Protein AF-A0A7S0N9J2-F1 (afdb_monomer_lite)

Secondary structure (DSSP, 8-state):
-----------TTS-------------SSSS---TT---TT-SSS---TTHHHHHHHHHHHHHHHHHHHHHHHHHH---SS--SS--GGGGG-SSS-TT-

pLDDT: mean 70.72, std 20.22, range [33.81, 98.12]

Structure (mmCIF, N/CA/C/O backbone):
data_AF-A0A7S0N9J2-F1
#
_entry.id   AF-A0A7S0N9J2-F1
#
loop_
_atom_site.group_PDB
_atom_site.id
_atom_site.type_symbol
_atom_site.label_atom_id
_atom_site.label_alt_id
_atom_site.label_comp_id
_at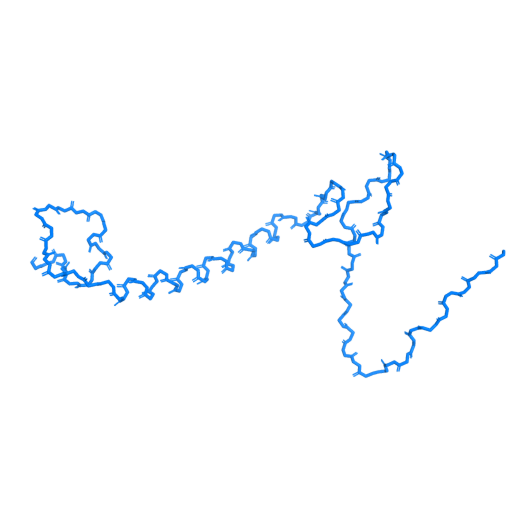om_site.label_asym_id
_atom_site.label_entity_id
_atom_site.label_seq_id
_atom_site.pdbx_PDB_ins_code
_atom_site.Cartn_x
_atom_site.Cartn_y
_atom_site.Cartn_z
_atom_site.occupancy
_atom_site.B_iso_or_equiv
_atom_site.auth_seq_id
_atom_site.auth_comp_id
_atom_site.auth_asym_id
_atom_site.auth_atom_id
_atom_site.pdbx_PDB_model_num
ATOM 1 N N . LYS A 1 1 ? 31.535 -25.744 -35.051 1.00 41.31 1 LYS A N 1
ATOM 2 C CA . LYS A 1 1 ? 31.241 -26.914 -34.184 1.00 41.31 1 LYS A CA 1
ATOM 3 C C . LYS A 1 1 ? 29.868 -26.695 -33.566 1.00 41.31 1 LYS A C 1
ATOM 5 O O . LYS A 1 1 ? 29.711 -25.838 -32.712 1.00 41.31 1 LYS A O 1
ATOM 10 N N . ASN A 1 2 ? 28.882 -27.385 -34.123 1.00 40.00 2 ASN A N 1
ATOM 11 C CA . ASN A 1 2 ? 27.451 -27.193 -33.914 1.00 40.00 2 ASN A CA 1
ATOM 12 C C . ASN A 1 2 ? 27.006 -27.690 -32.529 1.00 40.00 2 ASN A C 1
ATOM 14 O O . ASN A 1 2 ? 27.430 -28.768 -32.113 1.00 40.00 2 ASN A O 1
ATOM 18 N N . ARG A 1 3 ? 26.086 -26.976 -31.869 1.00 36.34 3 ARG A N 1
ATOM 19 C CA . ARG A 1 3 ? 25.078 -27.605 -31.002 1.00 36.34 3 ARG A CA 1
ATOM 20 C C . ARG A 1 3 ? 23.782 -26.798 -31.058 1.00 36.34 3 ARG A C 1
ATOM 22 O O . ARG A 1 3 ? 23.566 -25.867 -30.294 1.00 36.34 3 ARG A O 1
ATOM 29 N N . GLN A 1 4 ? 22.967 -27.175 -32.034 1.00 42.59 4 GLN A N 1
ATOM 30 C CA . GLN A 1 4 ? 21.527 -26.951 -32.071 1.00 42.59 4 GLN A CA 1
ATOM 31 C C . GLN A 1 4 ? 20.931 -27.359 -30.711 1.00 42.59 4 GLN A C 1
ATOM 33 O O . GLN A 1 4 ? 21.095 -28.509 -30.305 1.00 42.59 4 GLN A O 1
ATOM 38 N N . LEU A 1 5 ? 20.279 -26.438 -29.997 1.00 43.03 5 LEU A N 1
ATOM 39 C CA . LEU A 1 5 ? 19.331 -26.791 -28.938 1.00 43.03 5 LEU A CA 1
ATOM 40 C C . LEU A 1 5 ? 17.946 -26.798 -29.578 1.00 43.03 5 LEU A C 1
ATOM 42 O O . LEU A 1 5 ? 17.276 -25.778 -29.705 1.00 43.03 5 LEU A O 1
ATOM 46 N N . SER A 1 6 ? 17.610 -27.974 -30.088 1.00 42.59 6 SER A N 1
ATOM 47 C CA . SER A 1 6 ? 16.330 -28.350 -30.666 1.00 42.59 6 SER A CA 1
ATOM 48 C C . SER A 1 6 ? 15.234 -28.483 -29.602 1.00 42.59 6 SER A C 1
ATOM 50 O O . SER A 1 6 ? 15.508 -28.924 -28.488 1.00 42.59 6 SER A O 1
ATOM 52 N N . HIS A 1 7 ? 13.999 -28.224 -30.044 1.00 36.50 7 HIS A N 1
ATOM 53 C CA . HIS A 1 7 ? 12.703 -28.532 -29.422 1.00 36.50 7 HIS A CA 1
ATOM 54 C C . HIS A 1 7 ? 12.187 -27.610 -28.305 1.00 36.50 7 HIS A C 1
ATOM 56 O O . HIS A 1 7 ? 12.307 -27.882 -27.115 1.00 36.50 7 HIS A O 1
ATOM 62 N N . PHE A 1 8 ? 11.457 -26.571 -28.726 1.00 41.09 8 PHE A N 1
ATOM 63 C CA . PHE A 1 8 ? 10.241 -26.131 -28.028 1.00 41.09 8 PHE A CA 1
ATOM 64 C C . PHE A 1 8 ? 9.198 -25.659 -29.058 1.00 41.09 8 PHE A C 1
ATOM 66 O O . PHE A 1 8 ? 8.788 -24.500 -29.087 1.00 41.09 8 PHE A O 1
ATOM 73 N N . SER A 1 9 ? 8.842 -26.552 -29.986 1.00 43.16 9 SER A N 1
ATOM 74 C CA . SER A 1 9 ? 7.883 -26.309 -31.076 1.00 43.16 9 SER A CA 1
ATOM 75 C C . SER A 1 9 ? 6.553 -27.059 -30.913 1.00 43.16 9 SER A C 1
ATOM 77 O O . SER A 1 9 ? 5.750 -27.054 -31.838 1.00 43.16 9 SER A O 1
ATOM 79 N N . ASP A 1 10 ? 6.273 -27.664 -29.754 1.00 45.59 10 ASP A N 1
ATOM 80 C CA . ASP A 1 10 ? 5.245 -28.718 -29.664 1.00 45.59 10 ASP A CA 1
ATOM 81 C C . ASP A 1 10 ? 3.888 -28.305 -29.057 1.00 45.59 10 ASP A C 1
ATOM 83 O O . ASP A 1 10 ? 3.069 -29.168 -28.758 1.00 45.59 10 ASP A O 1
ATOM 87 N N . PHE A 1 11 ? 3.574 -27.011 -28.911 1.00 49.47 11 PHE A N 1
ATOM 88 C CA . PHE A 1 11 ? 2.253 -26.586 -28.404 1.00 49.47 11 PHE A CA 1
ATOM 89 C C . PHE A 1 11 ? 1.633 -25.463 -29.251 1.00 49.47 11 PHE A C 1
ATOM 91 O O . PHE A 1 11 ? 1.837 -24.284 -28.956 1.00 49.47 11 PHE A O 1
ATOM 98 N N . PRO A 1 12 ? 0.855 -25.799 -30.297 1.00 49.91 12 PRO A N 1
ATOM 99 C CA . PRO A 1 12 ? 0.326 -24.819 -31.248 1.00 49.91 12 PRO A CA 1
ATOM 100 C C . PRO A 1 12 ? -0.823 -23.934 -30.720 1.00 49.91 12 PRO A C 1
ATOM 102 O O . PRO A 1 12 ? -1.206 -23.001 -31.416 1.00 49.91 12 PRO A O 1
ATOM 105 N N . ASN A 1 13 ? -1.364 -24.172 -29.512 1.00 49.03 13 ASN A N 1
ATOM 106 C CA . ASN A 1 13 ? -2.667 -23.607 -29.105 1.00 49.03 13 ASN A CA 1
ATOM 107 C C . ASN A 1 13 ? -2.728 -22.933 -27.719 1.00 49.03 13 ASN A C 1
ATOM 109 O O . ASN A 1 13 ? -3.820 -22.746 -27.186 1.00 49.03 13 ASN A O 1
ATOM 113 N N . LEU A 1 14 ? -1.603 -22.548 -27.111 1.00 48.50 14 LEU A N 1
ATOM 114 C CA . LEU A 1 14 ? -1.637 -21.716 -25.899 1.00 48.50 14 LEU A CA 1
ATOM 115 C C . LEU A 1 14 ? -1.377 -20.252 -26.271 1.00 48.50 14 LEU A C 1
ATOM 117 O O . LEU A 1 14 ? -0.457 -19.995 -27.055 1.00 48.50 14 LEU A O 1
ATOM 121 N N . PRO A 1 15 ? -2.142 -19.277 -25.731 1.00 42.25 15 PRO A N 1
ATOM 122 C CA . PRO A 1 15 ? -1.809 -17.876 -25.915 1.00 42.25 15 PRO A CA 1
ATOM 123 C C . PRO A 1 15 ? -0.387 -17.679 -25.408 1.00 42.25 15 PRO A C 1
ATOM 125 O O . PRO A 1 15 ? -0.065 -17.953 -24.251 1.00 42.25 15 PRO A O 1
ATOM 128 N N . ARG A 1 16 ? 0.478 -17.265 -26.330 1.00 47.69 16 ARG A N 1
ATOM 129 C CA . ARG A 1 16 ? 1.891 -16.998 -26.111 1.00 47.69 16 ARG A CA 1
ATOM 130 C C . ARG A 1 16 ? 1.984 -15.853 -25.101 1.00 47.69 16 ARG A C 1
ATOM 132 O O . ARG A 1 16 ? 2.050 -14.688 -25.482 1.00 47.69 16 ARG A O 1
ATOM 139 N N . LEU A 1 17 ? 1.973 -16.171 -23.807 1.00 39.69 17 LEU A N 1
ATOM 140 C CA . LEU A 1 17 ? 2.453 -15.277 -22.760 1.00 39.69 17 LEU A CA 1
ATOM 141 C C . LEU A 1 17 ? 3.962 -15.174 -22.962 1.00 39.69 17 LEU A C 1
ATOM 143 O O . LEU A 1 17 ? 4.763 -15.848 -22.319 1.00 39.69 17 LEU A O 1
ATOM 147 N N . VAL A 1 18 ? 4.341 -14.371 -23.955 1.00 44.44 18 VAL A N 1
ATOM 148 C CA . VAL A 1 18 ? 5.703 -13.902 -24.143 1.00 44.44 18 VAL A CA 1
ATOM 149 C C . VAL A 1 18 ? 5.969 -13.010 -22.943 1.00 44.44 18 VAL A C 1
ATOM 151 O O . VAL A 1 18 ? 5.718 -11.807 -22.966 1.00 44.44 18 VAL A O 1
ATOM 154 N N . PHE A 1 19 ? 6.446 -13.613 -21.859 1.00 33.81 19 PHE A N 1
ATOM 155 C CA . PHE A 1 19 ? 7.194 -12.881 -20.858 1.00 33.81 19 PHE A CA 1
ATOM 156 C C . PHE A 1 19 ? 8.428 -12.361 -21.591 1.00 33.81 19 PHE A C 1
ATOM 158 O O . PHE A 1 19 ? 9.403 -13.083 -21.778 1.00 33.81 19 PHE A O 1
ATOM 165 N N . SER A 1 20 ? 8.331 -11.138 -22.119 1.00 37.62 20 SER A N 1
ATOM 166 C CA . SER A 1 20 ? 9.471 -10.415 -22.665 1.00 37.62 20 SER A CA 1
ATOM 167 C C . SER A 1 20 ? 10.447 -10.230 -21.513 1.00 37.62 20 SER A C 1
ATOM 169 O O . SER A 1 20 ? 10.309 -9.322 -20.690 1.00 37.62 20 SER A O 1
ATOM 171 N N . THR A 1 21 ? 11.391 -11.157 -21.393 1.00 44.09 21 THR A N 1
ATOM 172 C CA . THR A 1 21 ? 12.505 -11.062 -20.466 1.00 44.09 21 THR A CA 1
ATOM 173 C C . THR A 1 21 ? 13.434 -9.976 -20.989 1.00 44.09 21 THR A C 1
ATOM 175 O O . THR A 1 21 ? 14.457 -10.255 -21.612 1.00 44.09 21 THR A O 1
ATOM 178 N N . HIS A 1 22 ? 13.093 -8.714 -20.726 1.00 43.31 22 HIS A N 1
ATOM 179 C CA . HIS A 1 22 ? 14.125 -7.716 -20.501 1.00 43.31 22 HIS A CA 1
ATOM 180 C C . HIS A 1 22 ? 14.882 -8.178 -19.255 1.00 43.31 22 HIS A C 1
ATOM 182 O O . HIS A 1 22 ? 14.470 -7.929 -18.126 1.00 43.31 22 HIS A O 1
ATOM 188 N N . ILE A 1 23 ? 15.946 -8.943 -19.473 1.00 48.34 23 ILE A N 1
ATOM 189 C CA . ILE A 1 23 ? 17.008 -9.167 -18.500 1.00 48.34 23 ILE A CA 1
ATOM 190 C C . ILE A 1 23 ? 17.542 -7.788 -18.100 1.00 48.34 23 ILE A C 1
ATOM 192 O O . ILE A 1 23 ? 18.255 -7.123 -18.847 1.00 48.34 23 ILE A O 1
ATOM 196 N N . MET A 1 24 ? 17.057 -7.289 -16.965 1.00 48.25 24 MET A N 1
ATOM 197 C CA . MET A 1 24 ? 17.432 -5.986 -16.432 1.00 48.25 24 MET A CA 1
ATOM 198 C C . MET A 1 24 ? 18.809 -6.111 -15.783 1.00 48.25 24 MET A C 1
ATOM 200 O O . MET A 1 24 ? 18.950 -6.807 -14.779 1.00 48.25 24 MET A O 1
ATOM 204 N N . GLY A 1 25 ? 19.795 -5.413 -16.347 1.00 48.97 25 GLY A N 1
ATOM 205 C CA . GLY A 1 25 ? 21.119 -5.245 -15.746 1.00 48.97 25 GLY A CA 1
ATOM 206 C C . GLY A 1 25 ? 22.185 -6.183 -16.303 1.00 48.97 25 GLY A C 1
ATOM 207 O O . GLY A 1 25 ? 22.709 -7.037 -15.596 1.00 48.97 25 GLY A O 1
ATOM 208 N N . ALA A 1 26 ? 22.547 -5.990 -17.569 1.00 48.44 26 ALA A N 1
ATOM 209 C CA . ALA A 1 26 ? 23.873 -6.339 -18.055 1.00 48.44 26 ALA A CA 1
ATOM 210 C C . ALA A 1 26 ? 24.477 -5.085 -18.684 1.00 48.44 26 ALA A C 1
ATOM 212 O O . ALA A 1 26 ? 24.248 -4.788 -19.853 1.00 48.44 26 ALA A O 1
ATOM 213 N N . VAL A 1 27 ? 25.210 -4.313 -17.882 1.00 48.72 27 VAL A N 1
ATOM 214 C CA . VAL A 1 27 ? 26.207 -3.402 -18.441 1.00 48.72 27 VAL A CA 1
ATOM 215 C C . VAL A 1 27 ? 27.261 -4.297 -19.086 1.00 48.72 27 VAL A C 1
ATOM 217 O O . VAL A 1 27 ? 27.957 -5.046 -18.399 1.00 48.72 27 VAL A O 1
ATOM 220 N N . GLU A 1 28 ? 27.340 -4.268 -20.413 1.00 49.31 28 GLU A N 1
ATOM 221 C CA . GLU A 1 28 ? 28.475 -4.802 -21.160 1.00 49.31 28 GLU A CA 1
ATOM 222 C C . GLU A 1 28 ? 29.723 -3.999 -20.766 1.00 49.31 28 GLU A C 1
ATOM 224 O O . GLU A 1 28 ? 30.050 -2.988 -21.376 1.00 49.31 28 GLU A O 1
ATOM 229 N N . GLY A 1 29 ? 30.394 -4.393 -19.685 1.00 49.34 29 GLY A N 1
ATOM 230 C CA . GLY A 1 29 ? 31.625 -3.731 -19.257 1.00 49.34 29 GLY A CA 1
ATOM 231 C C . GLY A 1 29 ? 31.859 -3.800 -17.759 1.00 49.34 29 GLY A C 1
ATOM 232 O O . GLY A 1 29 ? 31.588 -2.844 -17.043 1.00 49.34 29 GLY A O 1
ATOM 233 N N . GLY A 1 30 ? 32.401 -4.922 -17.284 1.00 49.81 30 GLY A N 1
ATOM 234 C CA . GLY A 1 30 ? 32.932 -5.027 -15.924 1.00 49.81 30 GLY A CA 1
ATOM 235 C C . GLY A 1 30 ? 32.690 -6.391 -15.291 1.00 49.81 30 GLY A C 1
ATOM 236 O O . GLY A 1 30 ? 31.662 -6.619 -14.671 1.00 49.81 30 GLY A O 1
ATOM 237 N N . HIS A 1 31 ? 33.677 -7.281 -15.421 1.00 52.34 31 HIS A N 1
ATOM 238 C CA . HIS A 1 31 ? 33.847 -8.510 -14.634 1.00 52.34 31 HIS A CA 1
ATOM 239 C C . HIS A 1 31 ? 32.710 -9.559 -14.701 1.00 52.34 31 HIS A C 1
ATOM 241 O O . HIS A 1 31 ? 31.889 -9.673 -13.803 1.00 52.34 31 HIS A O 1
ATOM 247 N N 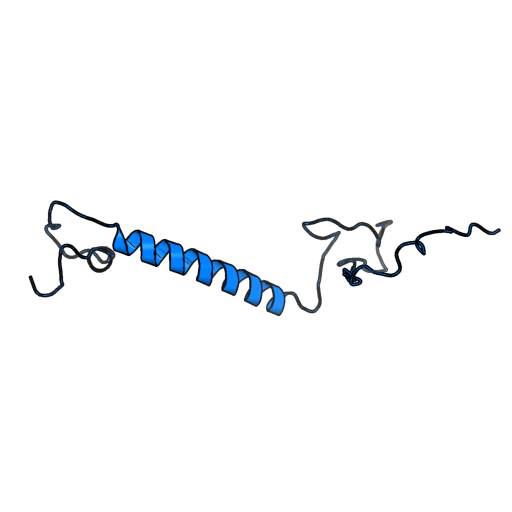. GLY A 1 32 ? 32.733 -10.427 -15.721 1.00 54.69 32 GLY A N 1
ATOM 248 C CA . GLY A 1 32 ? 32.292 -11.834 -15.613 1.00 54.69 32 GLY A CA 1
ATOM 249 C C . GLY A 1 32 ? 30.820 -12.155 -15.300 1.00 54.69 32 GLY A C 1
ATOM 250 O O . GLY A 1 32 ? 30.508 -13.321 -15.056 1.00 54.69 32 GLY A O 1
ATOM 251 N N . MET A 1 33 ? 29.909 -11.183 -15.296 1.00 58.41 33 MET A N 1
ATOM 252 C CA . MET A 1 33 ? 28.520 -11.421 -14.885 1.00 58.41 33 MET A CA 1
ATOM 253 C C . MET A 1 33 ? 27.679 -11.992 -16.030 1.00 58.41 33 MET A C 1
ATOM 255 O O . MET A 1 33 ? 27.775 -11.543 -17.171 1.00 58.41 33 MET A O 1
ATOM 259 N N . ARG A 1 34 ? 26.860 -13.014 -15.742 1.00 60.00 34 ARG A N 1
ATOM 260 C CA . ARG A 1 34 ? 26.013 -13.663 -16.754 1.00 60.00 34 ARG A CA 1
ATOM 261 C C . ARG A 1 34 ? 24.763 -12.805 -17.011 1.00 60.00 34 ARG A C 1
ATOM 263 O O . ARG A 1 34 ? 23.931 -12.714 -16.112 1.00 60.00 34 ARG A O 1
ATOM 270 N N . PRO A 1 35 ? 24.571 -12.255 -18.224 1.00 61.72 35 PRO A N 1
ATOM 271 C CA . PRO A 1 35 ? 23.453 -11.356 -18.529 1.00 61.72 35 PRO A CA 1
ATOM 272 C C . PRO A 1 35 ? 22.084 -12.051 -18.500 1.00 61.72 35 PRO A C 1
ATOM 274 O O . PRO A 1 35 ? 21.059 -11.409 -18.320 1.00 61.72 35 PRO A O 1
ATOM 277 N N . ASN A 1 36 ? 22.060 -13.378 -18.649 1.00 67.56 36 ASN A N 1
ATOM 278 C CA . ASN A 1 36 ? 20.832 -14.138 -18.888 1.00 67.56 36 ASN A CA 1
ATOM 279 C C . ASN A 1 36 ? 20.224 -14.763 -17.621 1.00 67.56 36 ASN A C 1
ATOM 281 O O . ASN A 1 36 ? 19.406 -15.675 -17.723 1.00 67.56 36 ASN A O 1
ATOM 285 N N . VAL A 1 37 ? 20.642 -14.335 -16.428 1.00 72.94 37 VAL A N 1
ATOM 286 C CA . VAL A 1 37 ? 20.092 -14.855 -15.168 1.00 72.94 37 VAL A CA 1
ATOM 287 C C . VAL A 1 37 ? 18.939 -13.960 -14.730 1.00 72.94 37 VAL A C 1
ATOM 289 O O . VAL A 1 37 ? 19.138 -12.787 -14.426 1.00 72.94 37 VAL A O 1
ATOM 292 N N . TRP A 1 38 ? 17.727 -14.514 -14.700 1.00 78.81 38 TRP A N 1
ATOM 293 C CA . TRP A 1 38 ? 16.554 -13.825 -14.172 1.00 78.81 38 TRP A CA 1
ATOM 294 C C . TRP A 1 38 ? 16.372 -14.131 -12.684 1.00 78.81 38 TRP A C 1
ATOM 296 O O . TRP A 1 38 ? 16.455 -15.284 -12.260 1.00 78.81 38 TRP A O 1
ATOM 306 N N . THR A 1 39 ? 16.084 -13.097 -11.902 1.00 80.19 39 THR A N 1
ATOM 307 C CA . THR A 1 39 ? 15.792 -13.175 -10.467 1.00 80.19 39 THR A CA 1
ATOM 308 C C . THR A 1 39 ? 14.597 -12.274 -10.141 1.00 80.19 39 THR A C 1
ATOM 310 O O . THR A 1 39 ? 14.424 -11.225 -10.769 1.00 80.19 39 THR A O 1
ATOM 313 N N . PRO A 1 40 ? 13.776 -12.627 -9.135 1.00 80.44 40 PRO A N 1
ATOM 314 C CA . PRO A 1 40 ? 12.575 -11.860 -8.798 1.00 80.44 40 PRO A CA 1
ATOM 315 C C . PRO A 1 40 ? 12.875 -10.444 -8.276 1.00 80.44 40 PRO A C 1
ATOM 317 O O . PRO A 1 40 ? 12.067 -9.543 -8.466 1.00 80.44 40 PRO A O 1
ATOM 320 N N . ALA A 1 41 ? 14.036 -10.233 -7.647 1.00 78.44 41 ALA A N 1
ATOM 321 C CA . ALA A 1 41 ? 14.466 -8.931 -7.128 1.00 78.44 41 ALA A CA 1
ATOM 322 C C . ALA A 1 41 ? 15.243 -8.074 -8.154 1.00 78.44 41 ALA A C 1
ATOM 324 O O . ALA A 1 41 ? 15.558 -6.922 -7.867 1.00 78.44 41 ALA A O 1
ATOM 325 N N . GLY A 1 42 ? 15.546 -8.617 -9.340 1.00 79.12 42 GLY A N 1
ATOM 326 C CA . GLY A 1 42 ? 16.454 -8.010 -10.316 1.00 79.12 42 GLY A CA 1
ATOM 327 C C . GLY A 1 42 ? 17.887 -8.549 -10.234 1.00 79.12 42 GLY A C 1
ATOM 328 O O . GLY A 1 42 ? 18.293 -9.154 -9.236 1.00 79.12 42 GLY A O 1
ATOM 329 N N . GLY A 1 43 ? 18.625 -8.384 -11.336 1.00 79.88 43 GLY A N 1
ATOM 330 C CA . GLY A 1 43 ? 20.012 -8.823 -11.479 1.00 79.88 43 GLY A CA 1
ATOM 331 C C . GLY A 1 43 ? 21.006 -7.861 -10.829 1.00 79.88 43 GLY A C 1
ATOM 332 O O . GLY A 1 43 ? 20.689 -7.140 -9.886 1.00 79.88 43 GLY A O 1
ATOM 333 N N . TRP A 1 44 ? 22.231 -7.838 -11.342 1.00 76.44 44 TRP A N 1
ATOM 334 C CA . TRP A 1 44 ? 23.267 -6.941 -10.842 1.00 76.44 44 TRP A CA 1
ATOM 335 C C . TRP A 1 44 ? 23.112 -5.541 -11.454 1.00 76.44 44 TRP A C 1
ATOM 337 O O . TRP A 1 44 ? 23.077 -5.406 -12.674 1.00 76.44 44 TRP A O 1
ATOM 347 N N . PHE A 1 45 ? 23.000 -4.511 -10.607 1.00 76.31 45 PHE A N 1
ATOM 348 C CA . PHE A 1 45 ? 22.710 -3.119 -10.997 1.00 76.31 45 PHE A CA 1
ATOM 349 C C . PHE A 1 45 ? 21.524 -2.976 -11.977 1.00 76.31 45 PHE A C 1
ATOM 351 O O . PHE A 1 45 ? 21.700 -2.566 -13.128 1.00 76.31 45 PHE A O 1
ATOM 358 N N . PRO A 1 46 ? 20.293 -3.309 -11.545 1.00 73.19 46 PRO A N 1
ATOM 359 C CA . PRO A 1 46 ? 19.125 -3.177 -12.398 1.00 73.19 46 PRO A CA 1
ATOM 360 C C . PRO A 1 46 ? 18.775 -1.692 -12.588 1.00 73.19 46 PRO A C 1
ATOM 362 O O . PRO A 1 46 ? 18.267 -1.052 -11.671 1.00 73.19 46 PRO A O 1
ATOM 365 N N . ASP A 1 47 ? 18.987 -1.163 -13.796 1.00 80.69 47 ASP A N 1
ATOM 366 C CA . ASP A 1 47 ? 18.484 0.156 -14.214 1.00 80.69 47 ASP A CA 1
ATOM 367 C C . ASP A 1 47 ? 17.462 0.013 -15.359 1.00 80.69 47 ASP A C 1
ATOM 369 O O . ASP A 1 47 ? 17.789 0.119 -16.549 1.00 80.69 47 ASP A O 1
ATOM 373 N N . PRO A 1 48 ? 16.201 -0.324 -15.033 1.00 81.75 48 PRO A N 1
ATOM 374 C CA . PRO A 1 48 ? 15.159 -0.434 -16.031 1.00 81.75 48 PRO A CA 1
ATOM 375 C C . PRO A 1 48 ? 14.744 0.960 -16.517 1.00 81.75 48 PRO A C 1
ATOM 377 O O . PRO A 1 48 ? 14.285 1.791 -15.734 1.00 81.75 48 PRO A O 1
ATOM 380 N N . LYS A 1 49 ? 14.756 1.179 -17.840 1.00 83.50 49 LYS A N 1
ATOM 381 C CA . LYS A 1 49 ? 14.349 2.453 -18.481 1.00 83.50 49 LYS A CA 1
ATOM 382 C C . LYS A 1 49 ? 12.981 2.994 -18.014 1.00 83.50 49 LYS A C 1
ATOM 384 O O . LYS A 1 49 ? 12.736 4.192 -18.080 1.00 83.50 49 LYS A O 1
ATOM 389 N N . GLY A 1 50 ? 12.084 2.117 -17.550 1.00 86.00 50 GLY A N 1
ATOM 390 C CA . GLY A 1 50 ? 10.725 2.438 -17.094 1.00 86.00 50 GLY A CA 1
ATOM 391 C C . GLY A 1 50 ? 10.503 2.421 -15.575 1.00 86.00 50 GLY A C 1
ATOM 392 O O . GLY A 1 50 ? 9.352 2.297 -15.151 1.00 86.00 50 GLY A O 1
ATOM 393 N N . TRP A 1 51 ? 11.551 2.514 -14.745 1.00 86.06 51 TRP A N 1
ATOM 394 C CA . TRP A 1 51 ? 11.441 2.344 -13.285 1.00 86.06 51 TRP A CA 1
ATOM 395 C C . TRP A 1 51 ? 10.370 3.238 -12.635 1.00 86.06 51 TRP A C 1
ATOM 397 O O . TRP A 1 51 ? 9.586 2.763 -11.815 1.00 86.06 51 TRP A O 1
ATOM 407 N N . LYS A 1 52 ? 10.258 4.502 -13.068 1.00 92.00 52 LYS A N 1
ATOM 408 C CA . LYS A 1 52 ? 9.274 5.466 -12.539 1.00 92.00 52 LYS A CA 1
ATOM 409 C C . LYS A 1 52 ? 7.828 5.032 -12.790 1.00 92.00 52 LYS A C 1
ATOM 411 O O . LYS A 1 52 ? 6.991 5.117 -11.897 1.00 92.00 52 LYS A O 1
ATOM 416 N N . GLY A 1 53 ? 7.536 4.539 -13.994 1.00 92.88 53 GLY A N 1
ATOM 417 C CA . GLY A 1 53 ? 6.194 4.075 -14.356 1.00 92.88 53 GLY A CA 1
ATOM 418 C C . GLY A 1 53 ? 5.800 2.803 -13.606 1.00 92.88 53 GLY A C 1
ATOM 419 O O . GLY A 1 53 ? 4.657 2.664 -13.175 1.00 92.88 53 GLY A O 1
ATOM 420 N N . ASN A 1 54 ? 6.757 1.896 -13.397 1.00 90.75 54 ASN A N 1
ATOM 421 C CA . ASN A 1 54 ? 6.533 0.674 -12.626 1.00 90.75 54 ASN A CA 1
ATOM 422 C C . ASN A 1 54 ? 6.280 0.979 -11.144 1.00 90.75 54 ASN A C 1
ATOM 424 O O . ASN A 1 54 ? 5.353 0.413 -10.568 1.00 90.75 54 ASN A O 1
ATOM 428 N N . LEU A 1 55 ? 7.023 1.926 -10.558 1.00 93.50 55 LEU A N 1
ATOM 429 C CA . LEU A 1 55 ? 6.739 2.419 -9.208 1.00 93.50 55 LEU A CA 1
ATOM 430 C C . LEU A 1 55 ? 5.349 3.050 -9.119 1.00 93.50 55 LEU A C 1
ATOM 432 O O . LEU A 1 55 ? 4.607 2.737 -8.195 1.00 93.50 55 LEU A O 1
ATOM 436 N N . GLY A 1 56 ? 4.959 3.875 -10.096 1.00 96.81 56 GLY A N 1
ATOM 437 C CA . GLY A 1 56 ? 3.620 4.469 -10.133 1.00 96.81 56 GLY A CA 1
ATOM 438 C C . GLY A 1 56 ? 2.507 3.418 -10.085 1.00 96.81 56 GLY A C 1
ATOM 439 O O . GLY A 1 56 ? 1.566 3.547 -9.306 1.00 96.81 56 GLY A O 1
ATOM 440 N N . LYS A 1 57 ? 2.646 2.328 -10.849 1.00 95.69 57 LYS A N 1
ATOM 441 C CA . LYS A 1 57 ? 1.695 1.202 -10.831 1.00 95.69 57 LYS A CA 1
ATOM 442 C C . LYS A 1 57 ? 1.707 0.441 -9.503 1.00 95.69 57 LYS A C 1
ATOM 444 O O . LYS A 1 57 ? 0.643 0.074 -9.012 1.00 95.69 57 LYS A O 1
ATOM 449 N N . ALA A 1 58 ? 2.884 0.220 -8.917 1.00 95.19 58 ALA A N 1
ATOM 450 C CA . ALA A 1 58 ? 3.014 -0.454 -7.627 1.00 95.19 58 ALA A CA 1
ATOM 451 C C . ALA A 1 58 ? 2.337 0.345 -6.503 1.00 95.19 58 ALA A C 1
ATOM 453 O O . ALA A 1 58 ? 1.528 -0.204 -5.756 1.00 95.19 58 ALA A O 1
ATOM 454 N N . TYR A 1 59 ? 2.597 1.654 -6.432 1.00 97.69 59 TYR A N 1
ATOM 455 C CA . TYR A 1 59 ? 1.938 2.535 -5.472 1.00 97.69 59 TYR A CA 1
ATOM 456 C C . TYR A 1 59 ? 0.436 2.616 -5.709 1.00 97.69 59 TYR A C 1
ATOM 458 O O . TYR A 1 59 ? -0.321 2.560 -4.748 1.00 97.69 59 TYR A O 1
ATOM 466 N N . LEU A 1 60 ? -0.011 2.690 -6.964 1.00 98.06 60 LEU A N 1
ATOM 467 C CA . LEU A 1 60 ? -1.437 2.680 -7.277 1.00 98.06 60 LEU A CA 1
ATOM 468 C C . LEU A 1 60 ? -2.124 1.421 -6.727 1.00 98.06 60 LEU A C 1
ATOM 470 O O . LEU A 1 60 ? -3.145 1.530 -6.052 1.00 98.06 60 LEU A O 1
ATOM 474 N N . GLY A 1 61 ? -1.539 0.241 -6.949 1.00 97.75 61 GLY A N 1
ATOM 475 C CA . GLY A 1 61 ? -2.049 -1.010 -6.380 1.00 97.75 61 GLY A CA 1
ATOM 476 C C . GLY A 1 61 ? -2.066 -0.994 -4.849 1.00 97.75 61 GLY A C 1
ATOM 477 O O . GLY A 1 61 ? -3.072 -1.358 -4.240 1.00 97.75 61 GLY A O 1
ATOM 478 N N . LEU A 1 62 ? -0.990 -0.502 -4.228 1.00 97.56 62 LEU A N 1
ATOM 479 C CA . LEU A 1 62 ? -0.892 -0.377 -2.774 1.00 97.56 62 LEU A CA 1
ATOM 480 C C . LEU A 1 62 ? -1.958 0.564 -2.199 1.00 97.56 62 LEU A C 1
ATOM 482 O O . LEU A 1 62 ? -2.577 0.232 -1.193 1.00 97.56 62 LEU A O 1
ATOM 486 N N . PHE A 1 63 ? -2.208 1.709 -2.835 1.00 97.81 63 PHE A N 1
ATOM 487 C CA . PHE A 1 63 ? -3.216 2.669 -2.387 1.00 97.81 63 PHE A CA 1
ATOM 488 C C . PHE A 1 63 ? -4.641 2.156 -2.570 1.00 97.81 63 PHE A C 1
ATOM 490 O O . PHE A 1 63 ? -5.478 2.412 -1.711 1.00 97.81 63 PHE A O 1
ATOM 497 N N . ILE A 1 64 ? -4.926 1.404 -3.636 1.00 98.12 64 ILE A N 1
ATOM 498 C CA . ILE A 1 64 ? -6.246 0.788 -3.831 1.00 98.12 64 ILE A CA 1
ATOM 499 C C . ILE A 1 64 ? -6.526 -0.220 -2.712 1.00 98.12 64 ILE A C 1
ATOM 501 O O . ILE A 1 64 ? -7.560 -0.142 -2.047 1.00 98.12 64 ILE A O 1
ATOM 505 N N . VAL A 1 65 ? -5.588 -1.137 -2.462 1.00 97.94 65 VAL A N 1
ATOM 506 C CA . VAL A 1 65 ? -5.747 -2.166 -1.424 1.00 97.94 65 VAL A CA 1
ATOM 507 C C . VAL A 1 65 ? -5.751 -1.539 -0.029 1.00 97.94 65 VAL A C 1
ATOM 509 O O . VAL A 1 65 ? -6.651 -1.802 0.767 1.00 97.94 65 VAL A O 1
ATOM 512 N N . GLY A 1 66 ? -4.786 -0.665 0.260 1.00 97.44 66 GLY A N 1
ATOM 513 C CA . GLY A 1 66 ? -4.687 0.040 1.535 1.00 97.44 66 GLY A CA 1
ATOM 514 C C . GLY A 1 66 ? -5.900 0.927 1.810 1.00 97.44 66 GLY A C 1
ATOM 515 O O . GLY A 1 66 ? -6.386 0.956 2.936 1.00 97.44 66 GLY A O 1
ATOM 516 N N . GLY A 1 67 ? -6.443 1.587 0.785 1.00 95.88 67 GLY A N 1
ATOM 517 C CA . GLY A 1 67 ? -7.660 2.392 0.877 1.00 95.88 67 GLY A CA 1
ATOM 518 C C . GLY A 1 67 ? -8.897 1.558 1.202 1.00 95.88 67 GLY A C 1
ATOM 519 O O . GLY A 1 67 ? -9.688 1.948 2.059 1.00 95.88 67 GLY A O 1
ATOM 520 N N . ALA A 1 68 ? -9.041 0.378 0.593 1.00 96.12 68 ALA A N 1
ATOM 521 C CA . ALA A 1 68 ? -10.124 -0.544 0.927 1.00 96.12 68 ALA A CA 1
ATOM 522 C C . ALA A 1 68 ? -10.025 -1.036 2.381 1.00 96.12 68 ALA A C 1
ATOM 524 O O . ALA A 1 68 ? -11.021 -1.018 3.101 1.00 96.12 68 ALA A O 1
ATOM 525 N N . ILE A 1 69 ? -8.822 -1.406 2.836 1.00 96.44 69 ILE A N 1
ATOM 526 C CA . ILE A 1 69 ? -8.567 -1.816 4.228 1.00 96.44 69 ILE A CA 1
ATOM 527 C C . ILE A 1 69 ? -8.847 -0.664 5.200 1.00 96.44 69 ILE A C 1
ATOM 529 O O . ILE A 1 69 ? -9.453 -0.859 6.248 1.00 96.44 69 ILE A O 1
ATOM 533 N N . ALA A 1 70 ? -8.424 0.549 4.858 1.00 91.50 70 ALA A N 1
ATOM 534 C CA . ALA A 1 70 ? -8.689 1.743 5.647 1.00 91.50 70 ALA A CA 1
ATOM 535 C C . ALA A 1 70 ? -10.196 2.015 5.767 1.00 91.50 70 ALA A C 1
ATOM 537 O O . ALA A 1 70 ? -10.691 2.269 6.862 1.00 91.50 70 ALA A O 1
ATOM 538 N N . TYR A 1 71 ? -10.938 1.904 4.665 1.00 91.50 71 TYR A N 1
ATOM 539 C CA . TYR A 1 71 ? -12.385 2.105 4.647 1.00 91.50 71 TYR A CA 1
ATOM 540 C C . TYR A 1 71 ? -13.140 1.057 5.478 1.00 91.50 71 TYR A C 1
ATOM 542 O O . TYR A 1 71 ? -14.057 1.399 6.235 1.00 91.50 71 TYR A O 1
ATOM 550 N N . THR A 1 72 ? -12.752 -0.218 5.371 1.00 91.75 72 THR A N 1
ATOM 551 C CA . THR A 1 72 ? -13.344 -1.287 6.187 1.00 91.75 72 THR A CA 1
ATOM 552 C C . THR A 1 72 ? -12.976 -1.123 7.659 1.00 91.75 72 THR A C 1
ATOM 554 O O . THR A 1 72 ? -13.857 -1.218 8.510 1.00 91.75 72 THR A O 1
ATOM 557 N N . SER A 1 73 ? -11.722 -0.776 7.960 1.00 90.38 73 SER A N 1
ATOM 558 C CA . SER A 1 73 ? -11.245 -0.464 9.313 1.00 90.38 73 SER A CA 1
ATOM 559 C C . SER A 1 73 ? -12.036 0.682 9.951 1.00 90.38 73 SER A C 1
ATOM 561 O O . SER A 1 73 ? -12.572 0.524 11.046 1.00 90.38 73 SER A O 1
ATOM 563 N N . ALA A 1 74 ? -12.213 1.801 9.241 1.00 88.00 74 ALA A N 1
ATOM 564 C CA . ALA A 1 74 ? -13.025 2.931 9.702 1.00 88.00 74 ALA A CA 1
ATOM 565 C C . ALA A 1 74 ? -14.491 2.553 9.935 1.00 88.00 74 ALA A C 1
ATOM 567 O O . ALA A 1 74 ? -15.152 3.078 10.827 1.00 88.00 74 ALA A O 1
ATOM 568 N N . SER A 1 75 ? -15.020 1.619 9.143 1.00 86.81 75 SER A N 1
ATOM 569 C CA . SER A 1 75 ? -16.400 1.168 9.302 1.00 86.81 75 SER A CA 1
ATOM 570 C C . SER A 1 75 ? -16.627 0.253 10.497 1.00 86.81 75 SER A C 1
ATOM 572 O O . SER A 1 75 ? -17.762 0.188 10.966 1.00 86.81 75 SER A O 1
ATOM 574 N N . LEU A 1 76 ? -15.579 -0.421 10.970 1.00 88.06 76 LEU A N 1
ATOM 575 C CA . LEU A 1 76 ? -15.608 -1.322 12.122 1.00 88.06 76 LEU A CA 1
ATOM 576 C C . LEU A 1 76 ? -15.199 -0.637 13.428 1.00 88.06 76 LEU A C 1
ATOM 578 O O . LEU A 1 76 ? -15.398 -1.209 14.499 1.00 88.06 76 LEU A O 1
ATOM 582 N N . GLU A 1 77 ? -14.617 0.562 13.370 1.00 85.25 77 GLU A N 1
ATOM 583 C CA . GLU A 1 77 ? -14.173 1.246 14.576 1.00 85.25 77 GLU A CA 1
ATOM 584 C C . GLU A 1 77 ? -15.368 1.669 15.443 1.00 85.25 77 GLU A C 1
ATOM 586 O O . GLU A 1 77 ? -16.169 2.524 15.062 1.00 85.25 77 GLU A O 1
ATOM 591 N N . HIS A 1 78 ? -15.451 1.088 16.641 1.00 85.12 78 HIS A N 1
ATOM 592 C CA . HIS A 1 78 ? -16.463 1.406 17.638 1.00 85.12 78 HIS A CA 1
ATOM 593 C C . HIS A 1 78 ? -15.790 1.730 18.974 1.00 85.12 78 HIS A C 1
ATOM 595 O O . HIS A 1 78 ? -14.988 0.946 19.485 1.00 85.12 78 HIS A O 1
ATOM 601 N N . ARG A 1 79 ? -16.127 2.883 19.564 1.00 83.69 79 ARG A N 1
ATOM 602 C CA . ARG A 1 79 ? -15.601 3.326 20.865 1.00 83.69 79 ARG A CA 1
ATOM 603 C C . ARG A 1 79 ? -16.751 3.437 21.872 1.00 83.69 79 ARG A C 1
ATOM 605 O O . ARG A 1 79 ? -17.706 4.163 21.601 1.00 83.69 79 ARG A O 1
ATOM 612 N N . PRO A 1 80 ? -16.687 2.746 23.025 1.00 83.38 80 PRO A N 1
ATOM 613 C CA . PRO A 1 80 ? -17.769 2.766 24.010 1.00 83.38 80 PRO A CA 1
ATOM 614 C C . PRO A 1 80 ? -17.865 4.089 24.783 1.00 83.38 80 PRO A C 1
ATOM 616 O O . PRO A 1 80 ? -18.931 4.424 25.283 1.00 83.38 80 PRO A O 1
ATOM 619 N N . VAL A 1 81 ? -16.769 4.848 24.884 1.00 82.94 81 VAL A N 1
ATOM 620 C CA . VAL A 1 81 ? -16.699 6.094 25.661 1.00 82.94 81 VAL A CA 1
ATOM 621 C C . VAL A 1 81 ? -16.086 7.202 24.807 1.00 82.94 81 VAL A C 1
ATOM 623 O O . VAL A 1 81 ? -15.113 6.964 24.085 1.00 82.94 81 VAL A O 1
ATOM 626 N N . LYS A 1 82 ? -16.661 8.412 24.884 1.00 83.50 82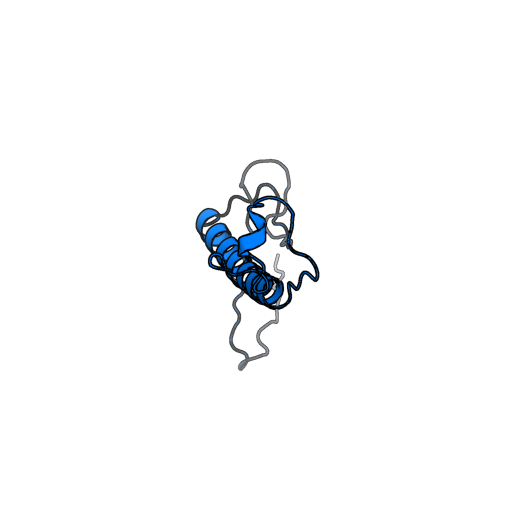 LYS A N 1
ATOM 627 C CA . LYS A 1 82 ? -16.133 9.601 24.200 1.00 83.50 82 LYS A CA 1
ATOM 628 C C . LYS A 1 82 ? -14.866 10.078 24.922 1.00 83.50 82 LYS A C 1
ATOM 630 O O . LYS A 1 82 ? -14.883 10.179 26.149 1.00 83.50 82 LYS A O 1
ATOM 635 N N . PRO A 1 83 ? -13.777 10.391 24.202 1.00 80.69 83 PRO A N 1
ATOM 636 C CA . PRO A 1 83 ? -12.606 11.021 24.802 1.00 80.69 83 PRO A CA 1
ATOM 637 C C . PRO A 1 83 ? -12.963 12.376 25.430 1.00 80.69 83 PRO A C 1
ATOM 639 O O . PRO A 1 83 ? -13.817 13.091 24.911 1.00 80.69 83 PRO A O 1
ATOM 642 N N . ALA A 1 84 ? -12.269 12.761 26.504 1.00 83.31 84 ALA A N 1
ATOM 643 C CA . ALA A 1 84 ? -12.499 14.034 27.197 1.00 83.31 84 ALA A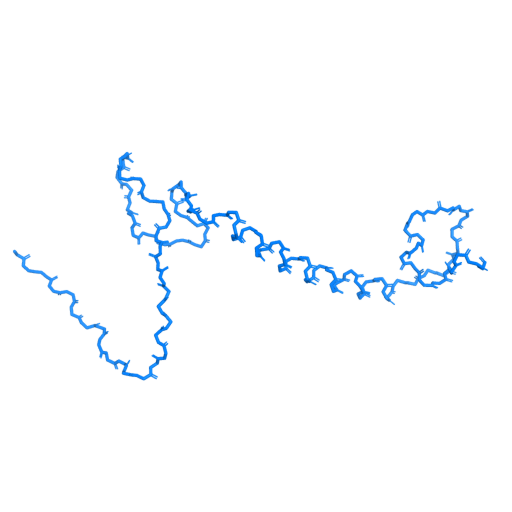 CA 1
ATOM 644 C C . ALA A 1 84 ? -12.056 15.279 26.393 1.00 83.31 84 ALA A C 1
ATOM 646 O O . ALA A 1 84 ? -12.433 16.397 26.728 1.00 83.31 84 ALA A O 1
ATOM 647 N N . PHE A 1 85 ? -11.256 15.096 25.340 1.00 83.69 85 PHE A N 1
ATOM 648 C CA . PHE A 1 85 ? -10.709 16.155 24.490 1.00 83.69 85 PHE A CA 1
ATOM 649 C C . PHE A 1 85 ? -10.742 15.743 23.015 1.00 83.69 85 PHE A C 1
ATOM 651 O O . PHE A 1 85 ? -10.853 14.558 22.688 1.00 83.69 85 PHE A O 1
ATOM 658 N N . SER A 1 86 ? -10.659 16.717 22.105 1.00 82.12 86 SER A N 1
ATOM 659 C CA . SER A 1 86 ? -10.654 16.439 20.668 1.00 82.12 86 SER A CA 1
ATOM 660 C C . SER A 1 86 ? -9.331 15.790 20.247 1.00 82.12 86 SER A C 1
ATOM 662 O O . SER A 1 86 ? -8.242 16.275 20.544 1.00 82.12 86 SER A O 1
ATOM 664 N N . ILE A 1 87 ? -9.426 14.655 19.555 1.00 83.06 87 ILE A N 1
ATOM 665 C CA . ILE A 1 87 ? -8.284 13.896 19.034 1.00 83.06 87 ILE A CA 1
ATOM 666 C C . ILE A 1 87 ? -8.501 13.758 17.524 1.00 83.06 87 ILE A C 1
ATOM 668 O O . ILE A 1 87 ? -9.628 13.485 17.106 1.00 83.06 87 ILE A O 1
ATOM 672 N N . PRO A 1 88 ? -7.470 13.909 16.676 1.00 78.44 88 PRO A N 1
ATOM 673 C CA . PRO A 1 88 ? -7.629 13.823 15.221 1.00 78.44 88 PRO A CA 1
ATOM 674 C C . PRO A 1 88 ? -8.212 12.481 14.739 1.00 78.44 88 PRO A C 1
ATOM 676 O O . PRO A 1 88 ? -8.960 12.450 13.766 1.00 78.44 88 PRO A O 1
ATOM 679 N N . SER A 1 89 ? -7.962 11.379 15.455 1.00 78.00 89 SER A N 1
ATOM 680 C CA . SER A 1 89 ? -8.539 10.055 15.167 1.00 78.00 89 SER A CA 1
ATOM 681 C C . SER A 1 89 ? -10.017 9.916 15.556 1.00 78.00 89 SER A C 1
ATOM 683 O O . SER A 1 89 ? -10.629 8.873 15.320 1.00 78.00 89 SER A O 1
ATOM 685 N N . MET A 1 90 ? -10.625 10.947 16.150 1.00 78.81 90 MET A N 1
ATOM 686 C CA . MET A 1 90 ? -12.054 10.960 16.463 1.00 78.81 90 MET A CA 1
ATOM 687 C C . MET A 1 90 ? -12.899 10.948 15.186 1.00 78.81 90 MET A C 1
ATOM 689 O O . MET A 1 90 ? -13.910 10.260 15.154 1.00 78.81 90 MET A O 1
ATOM 693 N N . GLY A 1 91 ? -12.438 11.602 14.111 1.00 76.19 91 GLY A N 1
ATOM 694 C CA . GLY A 1 91 ? -13.121 11.602 12.810 1.00 76.19 91 GLY A CA 1
ATOM 695 C C . GLY A 1 91 ? -13.116 10.255 12.075 1.00 76.19 91 GLY A C 1
ATOM 696 O O . GLY A 1 91 ? -13.824 10.114 11.085 1.00 76.19 91 GLY A O 1
ATOM 697 N N . TRP A 1 92 ? -12.334 9.279 12.548 1.00 81.00 92 TRP A N 1
ATOM 698 C CA . TRP A 1 92 ? -12.324 7.905 12.031 1.00 81.00 92 TRP A CA 1
ATOM 699 C C . TRP A 1 92 ? -13.476 7.058 12.596 1.00 81.00 92 TRP A C 1
ATOM 701 O O . TRP A 1 92 ? -13.932 6.120 11.950 1.00 81.00 92 TRP A O 1
ATOM 711 N N . CYS A 1 93 ? -13.989 7.433 13.774 1.00 76.62 93 CYS A N 1
ATOM 712 C CA . CYS A 1 93 ? -15.100 6.767 14.449 1.00 76.62 93 CYS A CA 1
ATOM 713 C C . CYS A 1 93 ? -16.453 7.312 13.997 1.00 76.62 93 CYS A C 1
ATOM 715 O O . CYS A 1 93 ? -16.660 8.523 13.969 1.00 76.62 93 CYS A O 1
ATOM 717 N N . LYS A 1 94 ? -17.429 6.419 13.799 1.00 74.88 94 LYS A N 1
ATOM 718 C CA . LYS A 1 94 ? -18.833 6.793 13.532 1.00 74.88 94 LYS A CA 1
ATOM 719 C C . LYS A 1 94 ? -19.626 7.132 14.803 1.00 74.88 94 LYS A C 1
ATOM 721 O O . LYS A 1 94 ? -20.639 7.815 14.724 1.00 74.88 94 LYS A O 1
ATOM 726 N N . ASN A 1 95 ? -19.161 6.671 15.967 1.00 74.50 95 ASN A N 1
ATOM 727 C CA . ASN A 1 95 ? -19.856 6.769 17.259 1.00 74.50 95 ASN A CA 1
ATOM 728 C C . ASN A 1 95 ? -20.068 8.196 17.780 1.00 74.50 95 ASN A C 1
ATOM 730 O O . ASN A 1 95 ? -20.981 8.425 18.566 1.00 74.50 95 ASN A O 1
ATOM 734 N N . PHE A 1 96 ? -19.209 9.136 17.386 1.00 71.62 96 PHE A N 1
ATOM 735 C CA . PHE A 1 96 ? -19.222 10.509 17.886 1.00 71.62 96 PHE A CA 1
ATOM 736 C C . PHE A 1 96 ? -19.226 11.474 16.697 1.00 71.62 96 PHE A C 1
ATOM 738 O O . PHE A 1 96 ? -18.161 11.961 16.308 1.00 71.62 96 PHE A O 1
ATOM 745 N N . PRO A 1 97 ? -20.393 11.716 16.067 1.00 64.38 97 PRO A N 1
ATOM 746 C CA . PRO A 1 97 ? -20.503 12.742 15.040 1.00 64.38 97 PRO A CA 1
ATOM 747 C C . PRO A 1 97 ? -20.115 14.108 15.624 1.00 64.38 97 PRO A C 1
ATOM 749 O O . PRO A 1 97 ? -20.281 14.356 16.818 1.00 64.38 97 PRO A O 1
ATOM 752 N N . LYS A 1 98 ? -19.573 14.994 14.781 1.00 59.72 98 LYS A N 1
ATOM 753 C CA . LYS A 1 98 ? -19.041 16.309 15.191 1.00 59.72 98 LYS A CA 1
ATOM 754 C C . LYS A 1 98 ? -20.095 17.250 15.808 1.00 59.72 98 LYS A C 1
ATOM 756 O O . LYS A 1 98 ? -19.700 18.245 16.406 1.00 59.72 98 LYS A O 1
ATOM 761 N N . ASP A 1 99 ? -21.378 16.886 15.730 1.00 55.47 99 ASP A N 1
ATOM 762 C CA . ASP A 1 99 ? -22.535 17.691 16.139 1.00 55.47 99 ASP A CA 1
ATOM 763 C C . ASP A 1 99 ? -23.311 17.103 17.349 1.00 55.47 99 ASP A C 1
ATOM 765 O O . ASP A 1 99 ? -24.445 17.512 17.595 1.00 55.47 99 ASP A O 1
ATOM 769 N N . ALA A 1 100 ? -22.732 16.139 18.089 1.00 48.28 100 ALA A N 1
ATOM 770 C CA . ALA A 1 100 ? -23.323 15.507 19.286 1.00 48.28 100 ALA A CA 1
ATOM 771 C C . ALA A 1 100 ? -22.523 15.729 20.584 1.00 48.28 100 ALA A C 1
ATOM 773 O O . ALA A 1 100 ? -21.266 15.604 20.581 1.00 48.28 100 ALA A O 1
#

Foldseek 3Di:
DDDDPDDPPPDPDDDPPPPVPPLFDDPPDDDDDDSPDDDPVHDPPGDDPCPVVVVVVVVVVVCVVVVVVLVVVLVPDDDPDDDPDDDPCVVSHPHDPPVD

Organism: NCBI:txid1411642

Radius of gyration: 26.48 Å; chains: 1; bounding box: 57×46×61 Å

Sequence (100 aa):
KNRQLSHFSDFPNLPRLVFSTHIMGAVEGGHGMRPNVWTPAGGWFPDPKGWKGNLGKAYLGLFIVGGAIAYTSASLEHRPVKPAFSIPSMGWCKNFPKDA

=== Feature glossary ===
The record interleaves many kinds of information about one protein. Here is each kind framed as the question it answers.

Q: What known structures does this most resemble?
A: Structural nearest neighbors (via Foldseek easy-search vs the PDB). Reported per hit: target PDB id, E-value, and alignment TM-score. A TM-score above ~0.5 is the conventional threshold for 'same fold'.

Q: Where is each backbone atom in 3D?
A: The mmCIF table is the protein's shape written out atom by atom. For each backbone N, Cα, C, and carbonyl O, it records an (x, y, z) coordinate triple in Å plus the residue type, cha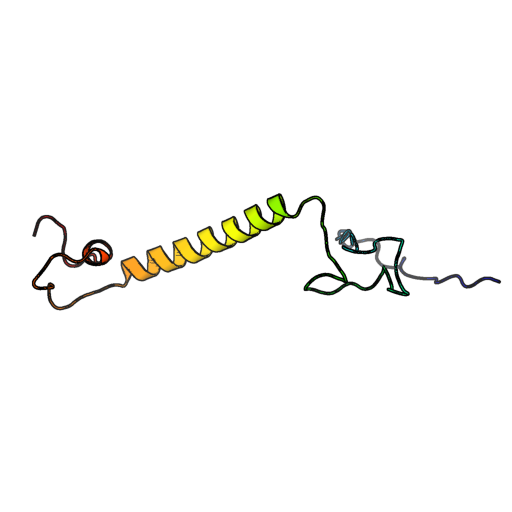in letter, and residue number.

Q: What are the backbone torsion angles?
A: The φ/ψ torsion pair specifies the backbone conformation at each residue. φ rotates about the N–Cα bond, ψ about the Cα–C bond. Steric clashes forbid most of the (φ, ψ) plane — the allowed regions (α-helix basin, β-sheet basin, left-handed helix) are the Ramachandran-allowed regions.

Q: Which residues are buried vs exposed?
A: Solvent-accessible surface area (SASA) is the area in Å² traced out by the centre of a 1.4 Å probe sphere (a water molecule) rolled over the protein's van der Waals surface (Shrake–Rupley / Lee–Richards construction). Buried residues have near-zero SASA; fully exposed residues can exceed 200 Å². The total SASA scales roughly with the number of surface residues.

Q: How confident is the AlphaFold model at each residue?
A: pLDDT is the predicted lDDT-Cα score: AlphaFold's confidence that the local environment of each residue (all inter-atomic distances within 15 Å) is correctly placed. It is a per-residue number between 0 and 100, with higher meaning more reliable.

Q: What does the local fold look like, residue by residue?
A: 3Di is Foldseek's structural alphabet. Each residue is assigned one of twenty discrete states based on how its Cα sits relative to its spatial (not sequential) neighbors. Aligning 3Di strings finds structural homologs roughly as well as full 3D superposition, but orders of magnitude faster.

Q: How big and how compact is the whole molecule?
A: Radius of gyration (Rg) is the root-mean-square distance of Cα atoms from their centroid — a single number for overall size and compactness. A globular domain of N residues has Rg ≈ 2.2·N^0.38 Å; an extended or disordered chain has a much larger Rg. The Cα contact count is the number of residue pairs whose Cα atoms are within 8 Å and are more than four positions apart in sequence — a standard proxy for tertiary packing density. The bounding box is the smallest axis-aligned box enclosing all Cα atoms.

Q: Which residues are in helices, strands, or loops?
A: DSSP 8-state secondary structure assigns each residue one of H (α-helix), G (3₁₀-helix), I (π-helix), E (extended β-strand), B (isolated β-bridge), T (hydrogen-bonded turn), S (bend), or '-' (coil). The assignment is computed from backbone hydrogen-bond geometry via the Kabsch–Sander algorithm.

Q: How mobile is each atom in the crystal?
A: Crystallographic B-factors measure how much each atom's electron density is smeared out, in Å². They rise in mobile loops and surface residues and fall in the buried interior. In AlphaFold models this column is repurposed to hold pLDDT instead.

Q: What if only a Cα trace is available?
A: P-SEA three-state annotation labels each residue as helix, strand, or coil based purely on the geometry of the Cα trace. It serves as a fallback when the full backbone (and thus DSSP) is unavailable.

Q: What family and function is it annotated with?
A: Database cross-references. InterPro integrates a dozen domain/family signature databases into unified entries with residue-range hits. GO terms attach function/process/location labels with evidence codes. CATH codes position the fold in a four-level structural taxonomy. Organism is the NCBI-taxonomy species name.

Q: Are the domains correctly placed relative to each other?
A: Predicted Aligned Error (PAE) is an AlphaFold confidence matrix: entry (i, j) is the expected error in the position of residue j, in ångströms, when the prediction is superimposed on the true structure at residue i. Low PAE within a block of residues means that block is internally rigid and well-predicted; high PAE between two blocks means their relative placement is uncertain even if each block individually is confident.

Q: What do the diagnostic plots show?
A: Three diagnostic plots accompany the record. The Cα contact map visualizes the tertiary structure as a 2D adjacency matrix (8 Å cutoff, sequence-local contacts suppressed). The Ramachandran plot shows the distribution of backbone (φ, ψ) torsions, with points in the α and β basins reflecting secondary structure content. The PAE plot shows AlphaFold's inter-residue confidence as a color matrix.

Q: What is the amino-acid chain?
A: Primary structure: the covalent order of the twenty standard amino acids along the backbone. Two proteins with the same sequence will (almost always) fold to the same structure; two with 30% identity often share a fold but not the details.

Q: What do the rendered images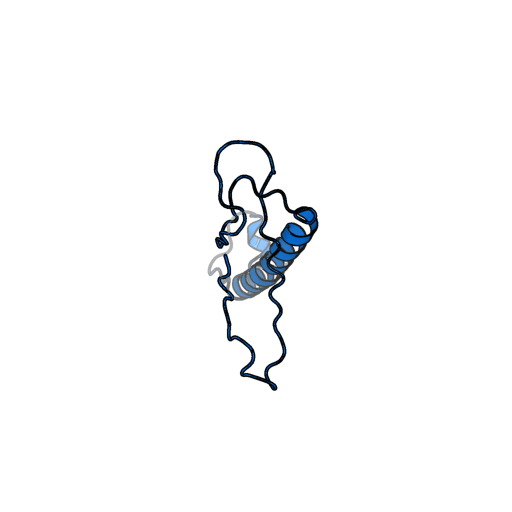 show?
A: The six renders are orthographic views along the three Cartesian axes in both directions. Representation (cartoon, sticks, or surface) and color scheme (sequence-rainbow or by-chain) vary across proteins so the training set covers all the common visualization conventions.